Protein AF-A0A520ZUT9-F1 (afdb_monomer)

Sequence (96 aa):
MVATDKSSFQLVANGILKENPIFKLALSMCPAVGISTTVVNGLMLGTAVLFVQVFSSVTISLLKNFIHPRIRIPTYTLTIATWVTVIDLSLAAYFP

pLDDT: mean 74.16, std 13.44, range [39.44, 91.38]

Secondary structure (DSSP, 8-state):
-----S-HHHHHHHHHHTS-HHHHTTTT-HHHHHTTT-HHHHHHHHHHHHHHHHHHHHHHHHHGGG--TTSHHHHHHHHHHHHHHHHHHHHHHH--

Nearest PDB structures (foldseek):
  8gym-assembly1_T7  TM=4.521E-01  e=6.297E+00  Tetrahymena thermophila SB210
  6tdu-assembly1_I  TM=2.399E-01  e=9.616E+00  Euglena gracilis

Foldseek 3Di:
DDDDDDDVVVVCVCCVDPVDPCNVVVVPCVLVVVCPPDPVVSVVLVVQLVVLLVVLVVVCVVVVVPDDPVCNVVVSVVSSVVSSVVVVVVCVVVPD

Radius of gyration: 18.28 Å; Cα contacts (8 Å, |Δi|>4): 27; chains: 1; bounding box: 42×37×42 Å

Solvent-accessible surface area (backbone atoms only — not comparable to full-atom values): 5910 Å² total; per-residue (Å²): 142,85,89,79,95,56,67,73,66,57,53,51,50,44,47,51,68,75,65,30,65,68,68,74,62,55,83,74,51,67,71,65,70,75,31,74,88,39,73,67,57,36,52,50,51,51,52,50,51,53,57,48,50,54,54,42,53,56,53,48,65,71,54,58,85,79,65,59,88,90,50,53,71,64,52,55,56,49,53,51,47,56,54,52,50,54,49,54,55,52,46,58,73,77,56,125

Mean predicted aligned error: 11.25 Å

Structure (mmCIF, N/CA/C/O backbone):
data_AF-A0A520ZUT9-F1
#
_entry.id   AF-A0A520ZUT9-F1
#
loop_
_atom_site.group_PDB
_atom_site.id
_atom_site.type_symbol
_atom_site.label_atom_id
_atom_site.label_alt_id
_atom_site.label_comp_id
_atom_site.label_asym_id
_atom_site.label_entity_id
_atom_site.label_seq_id
_atom_site.pdbx_PDB_ins_code
_atom_site.Cartn_x
_atom_site.Cartn_y
_atom_site.Cartn_z
_atom_site.occupancy
_atom_site.B_iso_or_equiv
_atom_site.auth_seq_id
_atom_site.auth_comp_id
_atom_site.auth_asym_id
_atom_site.auth_atom_id
_atom_site.pdbx_PDB_model_num
ATOM 1 N N . MET A 1 1 ? -20.054 -5.063 21.884 1.00 41.53 1 MET A N 1
ATOM 2 C CA . MET A 1 1 ? -20.827 -4.301 22.885 1.00 41.53 1 MET A CA 1
ATOM 3 C C . MET A 1 1 ? -20.082 -3.009 23.183 1.00 41.53 1 MET A C 1
ATOM 5 O O . MET A 1 1 ? -19.107 -3.080 23.907 1.00 41.53 1 MET A O 1
ATOM 9 N N . VAL A 1 2 ? -20.514 -1.876 22.623 1.00 39.44 2 VAL A N 1
ATOM 10 C CA . VAL A 1 2 ? -20.374 -0.538 23.230 1.00 39.44 2 VAL A CA 1
ATOM 11 C C . VAL A 1 2 ? -21.575 0.269 22.744 1.00 39.44 2 VAL A C 1
ATOM 13 O O . VAL A 1 2 ? -21.701 0.537 21.553 1.00 39.44 2 VAL A O 1
ATOM 16 N N . ALA A 1 3 ? -22.474 0.598 23.667 1.00 58.09 3 ALA A N 1
ATOM 17 C CA . ALA A 1 3 ? -23.468 1.646 23.502 1.00 58.09 3 ALA A CA 1
ATOM 18 C C . ALA A 1 3 ? -22.949 2.893 24.237 1.00 58.09 3 ALA A C 1
ATOM 20 O O . ALA A 1 3 ? -22.578 2.811 25.408 1.00 58.09 3 ALA A O 1
ATOM 21 N N . THR A 1 4 ? -22.895 4.042 23.563 1.00 48.03 4 THR A N 1
ATOM 22 C CA . THR A 1 4 ? -22.810 5.364 24.202 1.00 48.03 4 THR A CA 1
ATOM 23 C C . THR A 1 4 ? -23.555 6.380 23.350 1.00 48.03 4 THR A C 1
ATOM 25 O O . THR A 1 4 ? -23.293 6.545 22.163 1.00 48.03 4 THR A O 1
ATOM 28 N N . ASP A 1 5 ? -24.486 7.051 24.015 1.00 53.25 5 ASP A N 1
ATOM 29 C CA . ASP A 1 5 ? -25.444 8.027 23.515 1.00 53.25 5 ASP A CA 1
ATOM 30 C C . ASP A 1 5 ? -24.954 9.463 23.798 1.00 53.25 5 ASP A C 1
ATOM 32 O O . ASP A 1 5 ? -25.438 10.170 24.674 1.00 53.25 5 ASP A O 1
ATOM 36 N N . LYS A 1 6 ? -23.931 9.925 23.075 1.00 51.34 6 LYS A N 1
ATOM 37 C CA . LYS A 1 6 ? -23.611 11.361 22.973 1.00 51.34 6 LYS A CA 1
ATOM 38 C C . LYS A 1 6 ? -23.272 11.666 21.528 1.00 51.34 6 LYS A C 1
ATOM 40 O O . LYS A 1 6 ? -22.290 11.112 21.050 1.00 51.34 6 LYS A O 1
ATOM 45 N N . SER A 1 7 ? -24.092 12.519 20.891 1.00 50.59 7 SER A N 1
ATOM 46 C CA . SER A 1 7 ? -23.999 13.034 19.509 1.00 50.59 7 SER A CA 1
ATOM 47 C C . SER A 1 7 ? -23.125 12.169 18.605 1.00 50.59 7 SER A C 1
ATOM 49 O 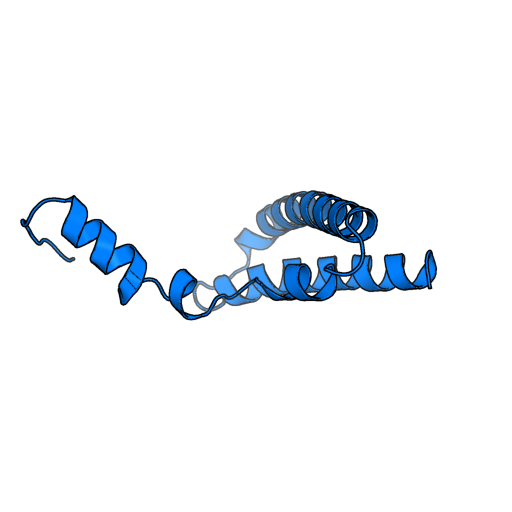O . SER A 1 7 ? -21.902 12.262 18.680 1.00 50.59 7 SER A O 1
ATOM 51 N N . SER A 1 8 ? -23.744 11.344 17.754 1.00 55.44 8 SER A N 1
ATOM 52 C CA . SER A 1 8 ? -23.130 10.299 16.911 1.00 55.44 8 SER A CA 1
ATOM 53 C C . SER A 1 8 ? -21.781 10.677 16.281 1.00 55.44 8 SER A C 1
ATOM 55 O O . SER A 1 8 ? -20.912 9.829 16.100 1.00 55.44 8 SER A O 1
ATOM 57 N N . PHE A 1 9 ? -21.566 11.965 16.021 1.00 59.03 9 PHE A N 1
ATOM 58 C CA . PHE A 1 9 ? -20.305 12.538 15.566 1.00 59.03 9 PHE A CA 1
ATOM 59 C C . PHE A 1 9 ? -19.104 12.335 16.513 1.00 59.03 9 PHE A C 1
ATOM 61 O O . PHE A 1 9 ? -18.009 12.053 16.042 1.00 59.03 9 PHE A O 1
ATOM 68 N N . GLN A 1 10 ? -19.273 12.437 17.835 1.00 56.97 10 GLN A N 1
ATOM 69 C CA . GLN A 1 10 ? -18.198 12.248 18.824 1.00 56.97 10 GLN A CA 1
ATOM 70 C C . GLN A 1 10 ? -17.823 10.771 19.013 1.00 56.97 10 GLN A C 1
ATOM 72 O O . GLN A 1 10 ? -16.650 10.470 19.240 1.00 56.97 10 GLN A O 1
ATOM 77 N N . LEU A 1 11 ? -18.774 9.839 18.876 1.00 62.03 11 LEU A N 1
ATOM 78 C CA . LEU A 1 11 ? -18.482 8.400 18.923 1.00 62.03 11 LEU A CA 1
ATOM 79 C C . LEU A 1 11 ? -17.744 7.928 17.671 1.00 62.03 11 LEU A C 1
ATOM 81 O O . LEU A 1 11 ? -16.779 7.174 17.768 1.00 62.03 11 LEU A O 1
ATOM 85 N N . VAL A 1 12 ? -18.159 8.424 16.504 1.00 63.56 12 VAL A N 1
ATOM 86 C CA . VAL A 1 12 ? -17.483 8.144 15.234 1.00 63.56 12 VAL A CA 1
ATOM 87 C C . VAL A 1 12 ? -16.098 8.797 15.211 1.00 63.56 12 VAL A C 1
ATOM 89 O O . VAL A 1 12 ? -15.132 8.140 14.835 1.00 63.56 12 VAL A O 1
ATOM 92 N N . ALA A 1 13 ? -15.956 10.039 15.692 1.00 61.78 13 ALA A N 1
ATOM 93 C CA . ALA A 1 13 ? -14.660 10.713 15.770 1.00 61.78 13 ALA A CA 1
ATOM 94 C C . ALA A 1 13 ? -13.681 10.000 16.720 1.00 61.78 13 ALA A C 1
ATOM 96 O O . ALA A 1 13 ? -12.525 9.789 16.356 1.00 61.78 13 ALA A O 1
ATOM 97 N N . ASN A 1 14 ? -14.123 9.570 17.908 1.00 59.97 14 ASN A N 1
ATOM 98 C CA . ASN A 1 14 ? -13.255 8.840 18.839 1.00 59.97 14 ASN A CA 1
ATOM 99 C C . ASN A 1 14 ? -12.962 7.399 18.372 1.00 59.97 14 ASN A C 1
ATOM 101 O O . ASN A 1 14 ? -11.822 6.9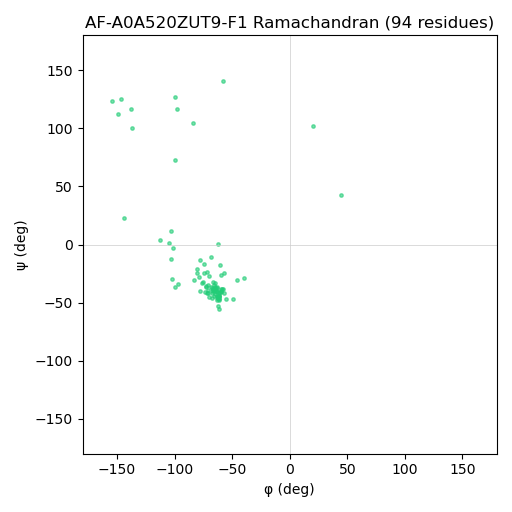49 18.503 1.00 59.97 14 ASN A O 1
ATOM 105 N N . GLY A 1 15 ? -13.927 6.713 17.751 1.00 58.81 15 GLY A N 1
ATOM 106 C CA . GLY A 1 15 ? -13.735 5.375 17.179 1.00 58.81 15 GLY A CA 1
ATOM 107 C C . GLY A 1 15 ? -12.789 5.355 15.970 1.00 58.81 15 GLY A C 1
ATOM 108 O O . GLY A 1 15 ? -11.963 4.454 15.845 1.00 58.81 15 GLY A O 1
ATOM 109 N N . ILE A 1 16 ? -12.842 6.378 15.108 1.00 63.12 16 ILE A N 1
ATOM 110 C CA . ILE A 1 16 ? -11.974 6.501 13.925 1.00 63.12 16 ILE A CA 1
ATOM 111 C C . ILE A 1 16 ? -10.563 6.984 14.290 1.00 63.12 16 ILE A C 1
ATOM 113 O O . ILE A 1 16 ? -9.598 6.479 13.723 1.00 63.12 16 ILE A O 1
ATOM 117 N N . LEU A 1 17 ? -10.412 7.935 15.220 1.00 57.19 17 LEU A N 1
ATOM 118 C CA . LEU A 1 17 ? -9.114 8.580 15.484 1.00 57.19 17 LEU A CA 1
ATOM 119 C C . LEU A 1 17 ? -8.344 7.979 16.672 1.00 57.19 17 LEU A C 1
ATOM 121 O O . LEU A 1 17 ? -7.112 7.951 16.648 1.00 57.19 17 LEU A O 1
ATOM 125 N N . LYS A 1 18 ? -9.022 7.503 17.727 1.00 55.56 18 LYS A N 1
ATOM 126 C CA . LYS A 1 18 ? -8.353 6.968 18.931 1.00 55.56 18 LYS A CA 1
ATOM 127 C C . LYS A 1 18 ? -8.285 5.444 18.968 1.00 55.56 18 LYS A C 1
ATOM 129 O O . LYS A 1 18 ? -7.260 4.929 19.429 1.00 55.56 18 LYS A O 1
ATOM 134 N N . GLU A 1 19 ? -9.319 4.759 18.482 1.00 60.03 19 GLU A N 1
ATOM 135 C CA . GLU A 1 19 ? -9.435 3.294 18.541 1.00 60.03 19 GLU A CA 1
ATOM 136 C C . GLU A 1 19 ? -9.130 2.570 17.231 1.00 60.03 19 GLU A C 1
ATOM 138 O O . GLU A 1 19 ? -8.939 1.360 17.272 1.00 60.03 19 GLU A O 1
ATOM 143 N N . ASN A 1 20 ? -9.031 3.256 16.086 1.00 59.62 20 ASN A N 1
ATOM 144 C CA . ASN A 1 20 ? -8.720 2.574 14.835 1.00 59.62 20 ASN A CA 1
ATOM 145 C C . ASN A 1 20 ? -7.196 2.392 14.669 1.00 59.62 20 ASN A C 1
ATOM 147 O O . ASN A 1 20 ? -6.498 3.354 14.319 1.00 59.62 20 ASN A O 1
ATOM 151 N N . PRO A 1 21 ? -6.648 1.175 14.866 1.00 58.94 21 PRO A N 1
ATOM 152 C CA . PRO A 1 21 ? -5.228 0.910 14.641 1.00 58.94 21 PRO A CA 1
ATOM 153 C C . PRO A 1 21 ? -4.790 1.260 13.208 1.00 58.94 21 PRO A C 1
ATOM 155 O O . PRO A 1 21 ? -3.638 1.618 12.988 1.00 58.94 21 PRO A O 1
ATOM 158 N N . ILE A 1 22 ? -5.708 1.262 12.238 1.00 56.38 22 ILE A N 1
ATOM 159 C CA . ILE A 1 22 ? -5.426 1.585 10.834 1.00 56.38 22 ILE A CA 1
ATOM 160 C C . ILE A 1 22 ? -4.972 3.049 10.661 1.00 56.38 22 ILE A C 1
ATOM 162 O O . ILE A 1 22 ? -4.062 3.312 9.876 1.00 56.38 22 ILE A O 1
ATOM 166 N N . PHE A 1 23 ? -5.541 3.991 11.428 1.00 52.25 23 PHE A N 1
ATOM 167 C CA . PHE A 1 23 ? -5.185 5.418 11.356 1.00 52.25 23 PHE A CA 1
ATOM 168 C C . PHE A 1 23 ? -3.937 5.775 12.169 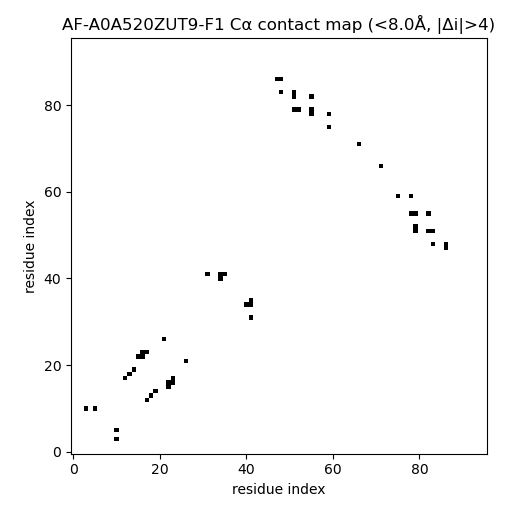1.00 52.25 23 PHE A C 1
ATOM 170 O O . PHE A 1 23 ? -3.199 6.675 11.779 1.00 52.25 23 PHE A O 1
ATOM 177 N N . LYS A 1 24 ? -3.667 5.067 13.275 1.00 59.38 24 LYS A N 1
ATOM 178 C CA . LYS A 1 24 ? -2.469 5.322 14.097 1.00 59.38 24 LYS A CA 1
ATOM 179 C C . LYS A 1 24 ? -1.181 4.782 13.488 1.00 59.38 24 LYS A C 1
ATOM 181 O O . LYS A 1 24 ? -0.127 5.362 13.716 1.00 59.38 24 LYS A O 1
ATOM 186 N N . LEU A 1 25 ? -1.254 3.662 12.773 1.00 62.59 25 LEU A N 1
ATOM 187 C CA . LEU A 1 25 ? -0.068 2.919 12.340 1.00 62.59 25 LEU A CA 1
ATOM 188 C C . LEU A 1 25 ? 0.310 3.164 10.870 1.00 62.59 25 LEU A C 1
ATOM 190 O O . LEU A 1 25 ? 1.319 2.625 10.429 1.00 62.59 25 LEU A O 1
ATOM 194 N N . ALA A 1 26 ? -0.477 3.947 10.114 1.00 66.81 26 ALA A N 1
ATOM 195 C CA . ALA A 1 26 ? -0.215 4.272 8.703 1.00 66.81 26 ALA A CA 1
ATOM 196 C C . ALA A 1 26 ? 0.220 3.043 7.866 1.00 66.81 26 ALA A C 1
ATOM 198 O O . ALA A 1 26 ? 1.147 3.111 7.059 1.00 66.81 26 ALA A O 1
ATOM 199 N N . LEU A 1 27 ? -0.452 1.901 8.080 1.00 63.19 27 LEU A N 1
ATOM 200 C CA . LEU A 1 27 ? 0.019 0.541 7.750 1.00 63.19 27 LEU A CA 1
ATOM 201 C C . LEU A 1 27 ? 0.267 0.240 6.259 1.00 63.19 27 LEU A C 1
ATOM 203 O O . LEU A 1 27 ? 0.642 -0.878 5.925 1.00 63.19 27 LEU A O 1
ATOM 207 N N . SER A 1 28 ? 0.067 1.191 5.347 1.00 64.50 28 SER A N 1
ATOM 208 C CA . SER A 1 28 ? 0.278 0.969 3.908 1.00 64.50 28 SER A CA 1
ATOM 209 C C . SER A 1 28 ? 0.851 2.170 3.153 1.00 64.50 28 SER A C 1
ATOM 211 O O . SER A 1 28 ? 0.721 2.248 1.937 1.00 64.50 28 SER A O 1
ATOM 213 N N . MET A 1 29 ? 1.530 3.102 3.832 1.00 73.25 29 MET A N 1
ATOM 214 C CA . MET A 1 29 ? 2.067 4.297 3.161 1.00 73.25 29 MET A CA 1
ATOM 215 C C . MET A 1 29 ? 3.367 4.050 2.367 1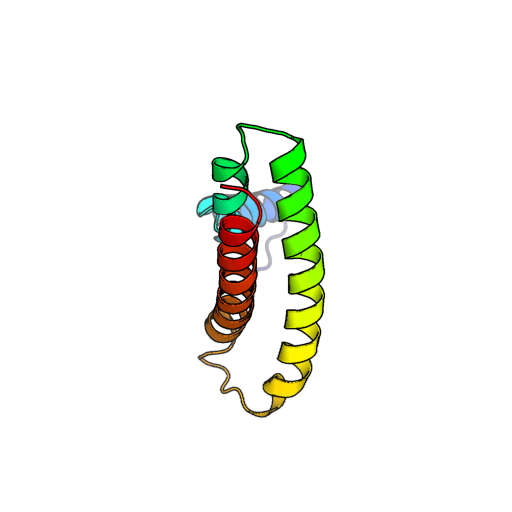.00 73.25 29 MET A C 1
ATOM 217 O O . MET A 1 29 ? 3.761 4.874 1.547 1.00 73.25 29 MET A O 1
ATOM 221 N N . CYS A 1 30 ? 4.018 2.902 2.578 1.00 77.00 30 CYS A N 1
ATOM 222 C CA . CYS A 1 30 ? 5.327 2.559 2.012 1.00 77.00 30 CYS A CA 1
ATOM 223 C C . CYS A 1 30 ? 5.475 2.783 0.486 1.00 77.00 30 CYS A C 1
ATOM 225 O O . CYS A 1 30 ? 6.441 3.437 0.090 1.00 77.00 30 CYS A O 1
ATOM 227 N N . PRO A 1 31 ? 4.530 2.361 -0.384 1.00 75.00 31 PRO A N 1
ATOM 228 C CA . PRO A 1 31 ? 4.680 2.568 -1.823 1.00 75.00 31 PRO A CA 1
ATOM 229 C C . PRO A 1 31 ? 4.541 4.039 -2.232 1.00 75.00 31 PRO A C 1
ATOM 231 O O . PRO A 1 31 ? 5.147 4.448 -3.213 1.00 75.00 31 PRO A O 1
ATOM 234 N N . ALA A 1 32 ? 3.800 4.857 -1.477 1.00 77.25 32 ALA A N 1
ATOM 235 C CA . ALA A 1 32 ? 3.621 6.277 -1.781 1.00 77.25 32 ALA A CA 1
ATOM 236 C C . ALA A 1 32 ? 4.887 7.098 -1.485 1.00 77.25 32 ALA A C 1
ATOM 238 O O . ALA A 1 32 ? 5.217 8.021 -2.227 1.00 77.25 32 ALA A O 1
ATOM 239 N N . VAL A 1 33 ? 5.627 6.737 -0.430 1.00 79.81 33 VAL A N 1
ATOM 240 C CA . VAL A 1 33 ? 6.880 7.422 -0.073 1.00 79.81 33 VAL A CA 1
ATOM 241 C C . VAL A 1 33 ? 7.969 7.154 -1.123 1.00 79.81 33 VAL A C 1
ATOM 243 O O . VAL A 1 33 ? 8.710 8.072 -1.467 1.00 79.81 33 VAL A O 1
ATOM 246 N N . GLY A 1 34 ? 8.022 5.947 -1.700 1.00 74.00 34 GLY A N 1
ATOM 247 C CA . GLY A 1 34 ? 9.033 5.563 -2.697 1.00 74.00 34 GLY A CA 1
ATOM 248 C C . GLY A 1 34 ? 8.886 6.205 -4.086 1.00 74.00 34 GLY A C 1
ATOM 249 O O . GLY A 1 34 ? 9.873 6.331 -4.802 1.00 74.00 34 GLY A O 1
ATOM 250 N N . ILE A 1 35 ? 7.686 6.654 -4.469 1.00 80.00 35 ILE A N 1
ATOM 251 C CA . ILE A 1 35 ? 7.378 7.127 -5.840 1.00 80.00 35 ILE A CA 1
ATOM 252 C C . ILE A 1 35 ? 7.306 8.655 -5.985 1.00 80.00 35 ILE A C 1
ATOM 254 O O . ILE A 1 35 ? 6.867 9.163 -7.016 1.00 80.00 35 ILE A O 1
ATOM 258 N N . SER A 1 36 ? 7.747 9.410 -4.976 1.00 80.44 36 SER A N 1
ATOM 259 C CA . SER A 1 36 ? 7.620 10.880 -4.947 1.00 80.44 36 SER A CA 1
ATOM 260 C C . SER A 1 36 ? 8.491 11.613 -5.981 1.00 80.44 36 SER A C 1
ATOM 262 O O . SER A 1 36 ? 8.328 12.813 -6.185 1.00 80.44 36 SER A O 1
ATOM 264 N N . THR A 1 37 ? 9.419 10.915 -6.639 1.00 83.56 37 THR A N 1
ATOM 265 C CA . THR A 1 37 ? 10.360 11.500 -7.605 1.00 83.56 37 THR A CA 1
ATOM 266 C C . THR A 1 37 ? 9.738 11.749 -8.974 1.00 83.56 37 THR A C 1
ATOM 268 O O . THR A 1 37 ? 10.189 12.631 -9.703 1.00 83.56 37 THR A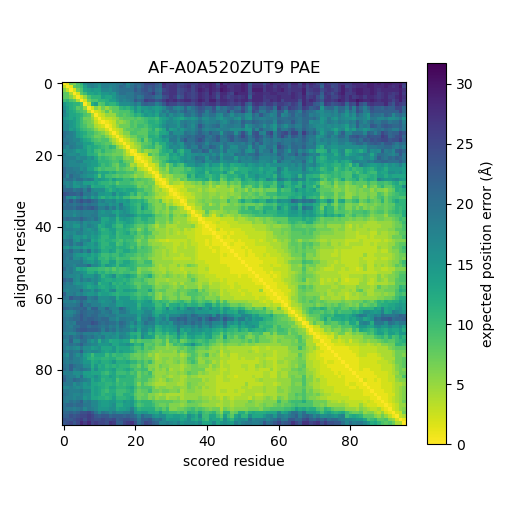 O 1
ATOM 271 N N . THR A 1 38 ? 8.722 10.979 -9.374 1.00 85.38 38 THR A N 1
ATOM 272 C CA . THR A 1 38 ? 8.138 11.085 -10.715 1.00 85.38 38 THR A CA 1
ATOM 273 C C . THR A 1 38 ? 6.686 10.621 -10.725 1.00 85.38 38 THR A C 1
ATOM 275 O O . THR A 1 38 ? 6.378 9.469 -10.421 1.00 85.38 38 THR A O 1
ATOM 278 N N . VAL A 1 39 ? 5.791 11.508 -11.173 1.00 84.06 39 VAL A N 1
ATOM 279 C CA . VAL A 1 39 ? 4.343 11.241 -11.280 1.00 84.06 39 VAL A CA 1
ATOM 280 C C . VAL A 1 39 ? 4.055 10.034 -12.176 1.00 84.06 39 VAL A C 1
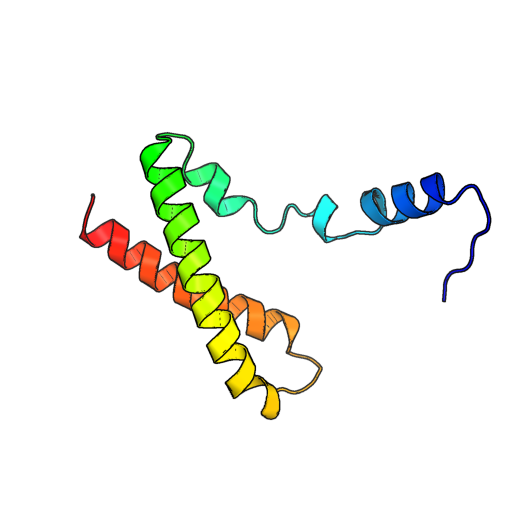ATOM 282 O O . VAL A 1 39 ? 3.186 9.226 -11.862 1.00 84.06 39 VAL A O 1
ATOM 285 N N . VAL A 1 40 ? 4.818 9.878 -13.261 1.00 83.94 40 VAL A N 1
ATOM 286 C CA . VAL A 1 40 ? 4.685 8.759 -14.206 1.00 83.94 40 VAL A CA 1
ATOM 287 C C . VAL A 1 40 ? 4.944 7.417 -13.518 1.00 83.94 40 VAL A C 1
ATOM 289 O O . VAL A 1 40 ? 4.145 6.500 -13.679 1.00 83.94 40 VAL A O 1
ATOM 292 N N . ASN A 1 41 ? 5.990 7.317 -12.690 1.00 82.75 41 ASN A N 1
ATOM 293 C CA . ASN A 1 41 ? 6.319 6.082 -11.972 1.00 82.75 41 ASN A CA 1
ATOM 294 C C . ASN A 1 41 ? 5.251 5.729 -10.931 1.00 82.75 41 ASN A C 1
ATOM 296 O O . ASN A 1 41 ? 4.880 4.567 -10.781 1.00 82.75 41 ASN A O 1
ATOM 300 N N . GLY A 1 42 ? 4.706 6.744 -10.256 1.00 86.50 42 GLY A N 1
ATOM 301 C CA . GLY A 1 42 ? 3.632 6.553 -9.289 1.00 86.50 42 GLY A CA 1
ATOM 302 C C . GLY A 1 42 ? 2.321 6.071 -9.907 1.00 86.50 42 GLY A C 1
ATOM 303 O O . GLY A 1 42 ? 1.663 5.187 -9.359 1.00 86.50 42 GLY A O 1
ATOM 304 N N . LEU A 1 43 ? 1.967 6.598 -11.081 1.00 87.44 43 LEU A N 1
ATOM 305 C CA . LEU A 1 43 ? 0.809 6.142 -11.853 1.00 87.44 43 LEU A CA 1
ATOM 306 C C . LEU A 1 43 ? 0.992 4.702 -12.355 1.00 87.44 43 LEU A C 1
ATOM 308 O O .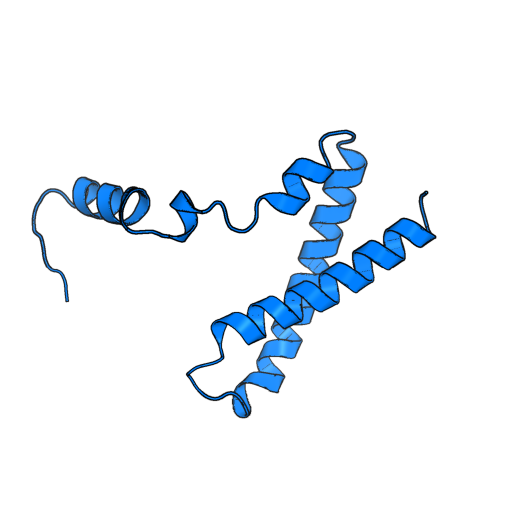 LEU A 1 43 ? 0.050 3.910 -12.300 1.00 87.44 43 LEU A O 1
ATOM 312 N N . MET A 1 44 ? 2.207 4.355 -12.788 1.00 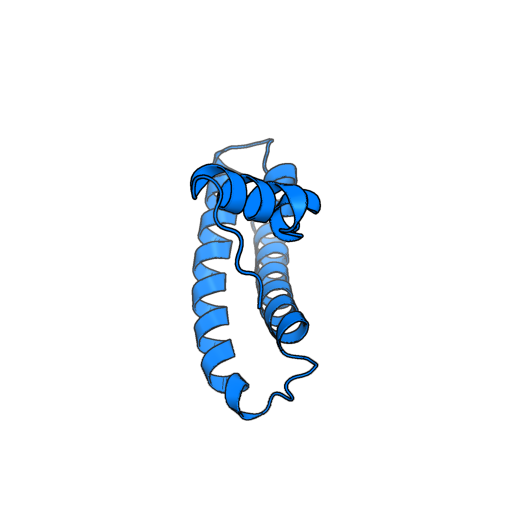85.19 44 MET A N 1
ATOM 313 C CA . MET A 1 44 ? 2.578 3.011 -13.246 1.00 85.19 44 MET A CA 1
ATOM 314 C C . MET A 1 44 ? 2.440 1.988 -12.112 1.00 85.19 44 MET A C 1
ATOM 316 O O . MET A 1 44 ? 1.691 1.019 -12.240 1.00 85.19 44 MET A O 1
ATOM 320 N N . LEU A 1 45 ? 3.066 2.256 -10.961 1.00 87.38 45 LEU A N 1
ATOM 321 C CA . LEU A 1 45 ? 3.006 1.383 -9.788 1.00 87.38 45 LEU A CA 1
ATOM 322 C C . LEU A 1 45 ? 1.593 1.277 -9.210 1.00 87.38 45 LEU A C 1
ATOM 324 O O . LEU A 1 45 ? 1.142 0.175 -8.911 1.00 87.38 45 LEU A O 1
ATOM 328 N N . GLY A 1 46 ? 0.854 2.383 -9.101 1.00 87.31 46 GLY A N 1
ATOM 329 C CA . GLY A 1 46 ? -0.526 2.360 -8.607 1.00 87.31 46 GLY A CA 1
ATOM 330 C C . GLY A 1 46 ? -1.456 1.527 -9.493 1.00 87.31 46 GLY A C 1
ATOM 331 O O . GLY A 1 46 ? -2.223 0.705 -8.991 1.00 87.31 46 GLY A O 1
ATOM 332 N N . THR A 1 47 ? -1.347 1.680 -10.815 1.00 87.69 47 THR A N 1
ATOM 333 C CA . THR A 1 47 ? -2.142 0.900 -11.779 1.00 87.69 47 THR A CA 1
ATOM 334 C C . THR A 1 47 ? -1.748 -0.577 -11.759 1.00 87.69 47 THR A C 1
ATOM 336 O O . THR A 1 47 ? -2.619 -1.449 -11.779 1.00 87.69 47 THR A O 1
ATOM 339 N N . ALA A 1 48 ? -0.450 -0.870 -11.647 1.00 87.56 48 ALA A N 1
ATOM 340 C CA . ALA A 1 48 ? 0.046 -2.234 -11.543 1.00 87.56 48 ALA A CA 1
ATOM 341 C C . ALA A 1 48 ? -0.458 -2.928 -10.267 1.00 87.56 48 ALA A C 1
ATOM 343 O O . ALA A 1 48 ? -1.014 -4.024 -10.341 1.00 87.56 48 ALA A O 1
ATOM 344 N N . VAL A 1 49 ? -0.354 -2.274 -9.105 1.00 87.00 49 VAL A N 1
ATOM 345 C CA . VAL A 1 49 ? -0.824 -2.819 -7.822 1.00 87.00 49 VAL A CA 1
ATOM 346 C C . VAL A 1 49 ? -2.343 -2.997 -7.813 1.00 87.00 49 VAL A C 1
ATOM 348 O O . VAL A 1 49 ? -2.821 -4.006 -7.303 1.00 87.00 49 VAL A O 1
ATOM 351 N N . LEU A 1 50 ? -3.116 -2.087 -8.418 1.00 89.94 50 LEU A N 1
ATOM 352 C CA . LEU A 1 50 ? -4.568 -2.253 -8.551 1.00 89.94 50 LEU A CA 1
ATOM 353 C C . LEU A 1 50 ? -4.935 -3.500 -9.360 1.00 89.94 50 LEU A C 1
ATOM 355 O O . LEU A 1 50 ? -5.784 -4.282 -8.932 1.00 89.94 50 LEU A O 1
ATOM 359 N N . PHE A 1 51 ? -4.279 -3.719 -10.500 1.00 89.50 51 PHE A N 1
ATOM 360 C CA . PHE A 1 51 ? -4.521 -4.899 -11.332 1.00 89.50 51 PHE A CA 1
ATOM 361 C C . PHE A 1 51 ? -4.201 -6.199 -10.578 1.00 89.50 51 PHE A C 1
ATOM 363 O O . PHE A 1 51 ? -4.968 -7.164 -10.576 1.00 89.50 51 PHE A O 1
ATOM 370 N N . VAL A 1 52 ? -3.095 -6.185 -9.846 1.00 89.06 52 VAL A N 1
ATOM 371 C CA . VAL A 1 52 ? -2.632 -7.284 -9.000 1.00 89.06 52 VAL A CA 1
ATOM 372 C C . VAL A 1 52 ? -3.548 -7.559 -7.816 1.00 89.06 52 VAL A C 1
ATOM 374 O O . VAL A 1 52 ? -3.814 -8.717 -7.495 1.00 89.06 52 VAL A O 1
ATOM 377 N N . GLN A 1 53 ? -4.077 -6.514 -7.190 1.00 89.56 53 GLN A N 1
ATOM 378 C CA . GLN A 1 53 ? -5.003 -6.627 -6.072 1.00 89.56 53 GLN A CA 1
ATOM 379 C C . GLN A 1 53 ? -6.277 -7.370 -6.483 1.00 89.56 53 GLN A C 1
ATOM 381 O O . GLN A 1 53 ? -6.782 -8.212 -5.732 1.00 89.56 53 GLN A O 1
ATOM 386 N N . VAL A 1 54 ? -6.784 -7.090 -7.686 1.00 91.38 54 VAL A N 1
ATOM 387 C CA . VAL A 1 54 ? -7.944 -7.788 -8.254 1.00 91.38 54 VAL A CA 1
ATOM 388 C C . VAL A 1 54 ? -7.614 -9.266 -8.463 1.00 91.38 54 VAL A C 1
ATOM 390 O O . VAL A 1 54 ? -8.372 -10.131 -8.023 1.00 91.38 54 VAL A O 1
ATOM 393 N N . PHE A 1 55 ? -6.449 -9.568 -9.039 1.00 88.38 55 PHE A N 1
ATOM 394 C CA . PHE A 1 55 ? -6.004 -10.943 -9.283 1.00 88.38 55 PHE A CA 1
ATOM 395 C C . PHE A 1 55 ? -5.800 -11.745 -7.982 1.00 88.38 55 PHE A C 1
ATOM 397 O O . PHE A 1 55 ? -6.215 -12.903 -7.859 1.00 88.38 55 PHE A O 1
ATOM 404 N N . SER A 1 56 ? -5.236 -11.098 -6.963 1.00 89.19 56 SER A N 1
ATOM 405 C CA . SER A 1 56 ? -5.057 -11.667 -5.626 1.00 89.19 56 SER A CA 1
ATOM 406 C C . SER A 1 56 ? -6.399 -11.935 -4.941 1.00 89.19 56 SER A C 1
ATOM 408 O O . SER A 1 56 ? -6.582 -12.985 -4.328 1.00 89.19 56 SER A O 1
ATOM 410 N N . SER A 1 57 ? -7.388 -11.055 -5.120 1.00 87.75 57 SER A N 1
ATOM 411 C CA . SER A 1 57 ? -8.734 -11.232 -4.553 1.00 87.75 57 SER A CA 1
ATOM 412 C C . SER A 1 57 ? -9.473 -12.437 -5.156 1.00 87.75 57 SER A C 1
ATOM 414 O O . SER A 1 57 ? -10.180 -13.148 -4.438 1.00 87.75 57 SER A O 1
ATOM 416 N N . VAL A 1 58 ? -9.260 -12.728 -6.446 1.00 88.44 58 VAL A N 1
ATOM 417 C CA . VAL A 1 58 ? -9.767 -13.950 -7.103 1.00 88.44 58 VAL A CA 1
ATOM 418 C C . VAL A 1 58 ? -9.097 -15.196 -6.519 1.00 88.44 58 VAL A C 1
ATOM 420 O O . VAL A 1 58 ? -9.772 -16.163 -6.164 1.00 88.44 58 VAL A O 1
ATOM 423 N N . THR A 1 59 ? -7.778 -15.144 -6.338 1.00 85.00 59 THR A N 1
ATOM 424 C CA . THR A 1 59 ? -6.986 -16.235 -5.747 1.00 85.00 59 THR A CA 1
ATOM 425 C C . THR A 1 59 ? -7.395 -16.514 -4.294 1.00 85.00 59 THR A C 1
ATOM 427 O O . THR A 1 59 ? -7.576 -17.666 -3.899 1.00 85.00 59 THR A O 1
ATOM 430 N N . ILE A 1 60 ? -7.645 -15.465 -3.503 1.00 85.44 60 ILE A N 1
ATOM 431 C CA . ILE A 1 60 ? -8.122 -15.562 -2.115 1.00 85.44 60 ILE A CA 1
ATOM 432 C C . ILE A 1 60 ? -9.459 -16.301 -2.016 1.00 85.44 60 ILE A C 1
ATOM 434 O O . ILE A 1 60 ? -9.675 -17.069 -1.075 1.00 85.44 60 ILE A O 1
ATOM 438 N N . SER A 1 61 ? -10.353 -16.082 -2.983 1.00 82.88 61 SER A N 1
ATOM 439 C CA . SER A 1 61 ? -11.680 -16.698 -3.003 1.00 82.88 61 SER A CA 1
ATOM 440 C C . SER A 1 61 ? -11.592 -18.225 -3.112 1.00 82.88 61 SER A C 1
ATOM 442 O O . SER A 1 61 ? -12.341 -18.937 -2.444 1.00 82.88 61 SER A O 1
ATOM 444 N N . LEU A 1 62 ? -10.612 -18.728 -3.873 1.00 78.50 62 LEU A N 1
ATOM 445 C CA . LEU A 1 62 ? -10.323 -20.157 -4.025 1.00 78.50 62 LEU A CA 1
ATOM 446 C C . LEU A 1 62 ? -9.662 -20.761 -2.777 1.00 78.50 62 LEU A C 1
ATOM 448 O O . LEU A 1 62 ? -10.029 -21.858 -2.360 1.00 78.50 62 LEU A O 1
ATOM 452 N N . LEU A 1 63 ? -8.729 -20.045 -2.138 1.00 75.81 63 LEU A N 1
ATOM 453 C CA . LEU A 1 63 ? -8.044 -20.544 -0.939 1.00 75.81 63 LEU A CA 1
ATOM 454 C C . LEU A 1 63 ? -8.916 -20.522 0.325 1.00 75.81 63 LEU A C 1
ATOM 456 O O . LEU A 1 63 ? -8.678 -21.320 1.231 1.00 75.81 63 LEU A O 1
ATOM 460 N N . LYS A 1 64 ? -9.943 -19.663 0.393 1.00 68.12 64 LYS A N 1
ATOM 461 C CA . LYS A 1 64 ? -10.799 -19.427 1.575 1.00 68.12 64 LYS A CA 1
ATOM 462 C C . LYS A 1 64 ? -11.277 -20.699 2.294 1.00 68.12 64 LYS A C 1
ATOM 464 O O . LYS A 1 64 ? -11.477 -20.658 3.508 1.00 68.12 64 LYS A O 1
ATOM 469 N N . ASN A 1 65 ? -11.465 -21.809 1.579 1.00 65.69 65 ASN A N 1
ATOM 470 C CA . ASN A 1 65 ? -12.059 -23.024 2.136 1.00 65.69 65 ASN A CA 1
ATOM 471 C C . ASN A 1 65 ? -11.127 -23.818 3.077 1.00 65.69 65 ASN A C 1
ATOM 473 O O . ASN A 1 65 ? -11.607 -24.625 3.865 1.00 65.69 65 ASN A O 1
ATOM 477 N N . PHE A 1 66 ? -9.811 -23.572 3.046 1.00 67.44 66 PHE A N 1
ATOM 478 C CA . PHE A 1 66 ? -8.823 -24.338 3.827 1.00 67.44 66 PHE A CA 1
ATOM 479 C C . PHE A 1 66 ? -8.270 -23.589 5.064 1.00 67.44 66 PHE A C 1
ATOM 481 O O . PHE A 1 66 ? -7.415 -24.113 5.778 1.00 67.44 66 PHE A O 1
ATOM 488 N N . ILE A 1 67 ? -8.733 -22.359 5.348 1.00 67.12 67 ILE A N 1
ATOM 489 C CA . ILE A 1 67 ? -8.080 -21.446 6.308 1.00 67.12 67 ILE A CA 1
ATOM 490 C C . ILE A 1 67 ? -8.721 -21.449 7.720 1.00 67.12 67 ILE A C 1
ATOM 492 O O . ILE A 1 67 ? -9.844 -20.978 7.959 1.00 67.12 67 ILE A O 1
ATOM 496 N N . HIS A 1 68 ? -7.926 -21.881 8.709 1.00 57.81 68 HIS A N 1
ATOM 497 C CA . HIS A 1 68 ? -8.214 -21.762 10.146 1.00 57.81 68 HIS A CA 1
ATOM 498 C C . HIS A 1 68 ? -8.421 -20.286 10.573 1.00 57.81 68 HIS A C 1
ATOM 500 O O . HIS A 1 68 ? -7.685 -19.403 10.129 1.00 57.81 68 HIS A O 1
ATOM 506 N N . PRO A 1 69 ? -9.382 -19.973 11.468 1.00 68.75 69 PRO A N 1
ATOM 507 C CA . PRO A 1 69 ? -9.757 -18.599 11.845 1.00 68.75 69 PRO A CA 1
ATOM 508 C C . PRO A 1 69 ? -8.646 -17.752 12.471 1.00 68.75 69 PRO A C 1
ATOM 510 O O . PRO A 1 69 ? -8.742 -16.530 12.466 1.00 68.75 69 PRO A O 1
ATOM 513 N N . ARG A 1 70 ? -7.569 -18.373 12.956 1.00 73.06 70 ARG A N 1
ATOM 514 C CA . ARG A 1 70 ? -6.465 -17.673 13.624 1.00 73.06 70 ARG A CA 1
ATOM 515 C C . ARG A 1 70 ? -5.466 -17.012 12.660 1.00 73.06 70 ARG A C 1
ATOM 517 O O . ARG A 1 70 ? -4.776 -16.090 13.067 1.00 73.06 70 ARG A O 1
ATOM 524 N N . ILE A 1 71 ? -5.401 -17.450 11.398 1.00 78.50 71 ILE A N 1
ATOM 525 C CA . ILE A 1 71 ? -4.361 -17.028 10.432 1.00 78.50 71 ILE A CA 1
ATOM 526 C C . ILE A 1 71 ? -4.888 -16.176 9.269 1.00 78.50 71 ILE A C 1
ATOM 528 O O . ILE A 1 71 ? -4.127 -15.798 8.389 1.00 78.50 71 ILE A O 1
ATOM 532 N N . ARG A 1 72 ? -6.180 -15.827 9.257 1.00 76.25 72 ARG A N 1
ATOM 533 C CA . ARG A 1 72 ? -6.819 -15.222 8.072 1.00 76.25 72 ARG A CA 1
ATOM 534 C C . ARG A 1 72 ? -6.190 -13.883 7.677 1.00 76.25 72 ARG A C 1
ATOM 536 O O . ARG A 1 72 ? -5.870 -13.686 6.515 1.00 76.25 72 ARG A O 1
ATOM 543 N N . ILE A 1 73 ? -5.972 -12.997 8.653 1.00 82.00 73 ILE A N 1
ATOM 544 C CA . ILE A 1 73 ? -5.418 -11.652 8.428 1.00 82.00 73 ILE A CA 1
ATOM 545 C C . ILE A 1 73 ? -4.003 -11.710 7.811 1.00 82.00 73 ILE A C 1
ATOM 547 O O . ILE A 1 73 ? -3.823 -11.146 6.734 1.00 82.00 73 ILE A O 1
ATOM 551 N N . PRO A 1 74 ? -3.010 -12.407 8.406 1.00 84.56 74 PRO A N 1
ATOM 552 C CA . PRO A 1 74 ? -1.670 -12.482 7.821 1.00 84.56 74 PRO A CA 1
ATOM 553 C C . PRO A 1 74 ? -1.622 -13.255 6.497 1.00 84.56 74 PRO A C 1
ATOM 555 O O . PRO A 1 74 ? -0.842 -12.882 5.626 1.00 84.56 74 PRO A O 1
ATOM 558 N N . THR A 1 75 ? -2.461 -14.277 6.289 1.00 84.56 75 THR A N 1
ATOM 559 C CA . THR A 1 75 ? -2.511 -14.991 5.002 1.00 84.56 75 THR A CA 1
ATOM 560 C C . THR A 1 75 ? -2.915 -14.064 3.860 1.00 84.56 75 THR A C 1
ATOM 562 O O . THR A 1 75 ? -2.258 -14.074 2.822 1.00 84.56 75 THR A O 1
ATOM 565 N N . TYR A 1 76 ? -3.933 -13.221 4.058 1.00 82.81 76 TYR A N 1
ATOM 566 C CA . TYR A 1 76 ? -4.346 -12.263 3.034 1.00 82.81 76 TYR A CA 1
ATOM 567 C C . TYR A 1 76 ? -3.231 -11.267 2.716 1.00 82.81 76 TYR A C 1
ATOM 569 O O . TYR A 1 76 ? -2.914 -11.083 1.545 1.00 82.81 76 TYR A O 1
ATOM 577 N N . THR A 1 77 ? -2.572 -10.708 3.736 1.00 86.06 77 THR A N 1
ATOM 578 C CA . THR A 1 77 ? -1.460 -9.762 3.555 1.00 86.06 77 THR A CA 1
ATOM 579 C C . THR A 1 77 ? -0.234 -10.387 2.878 1.00 86.06 77 THR A C 1
ATOM 581 O O . THR A 1 77 ? 0.450 -9.719 2.107 1.00 86.06 77 THR A O 1
ATOM 584 N N . LEU A 1 78 ? 0.042 -11.674 3.103 1.00 87.06 78 LEU A N 1
ATOM 585 C CA . LEU A 1 78 ? 1.142 -12.369 2.429 1.00 87.06 78 LEU A CA 1
ATOM 586 C C . LEU A 1 78 ? 0.847 -12.616 0.947 1.00 87.06 78 LEU A C 1
ATOM 588 O O . LEU A 1 78 ? 1.734 -12.428 0.120 1.00 87.06 78 LEU A O 1
ATOM 592 N N . THR A 1 79 ? -0.388 -12.971 0.581 1.00 88.25 79 THR A N 1
ATOM 593 C CA . THR A 1 79 ? -0.738 -13.169 -0.835 1.00 88.25 79 THR A CA 1
ATOM 594 C C . THR A 1 79 ? -0.567 -11.879 -1.635 1.00 88.25 79 THR A C 1
ATOM 596 O O . THR A 1 79 ? 0.062 -11.893 -2.691 1.00 88.25 79 THR A O 1
ATOM 599 N N . ILE A 1 80 ? -1.042 -10.743 -1.115 1.00 87.38 80 ILE A N 1
ATOM 600 C CA . ILE A 1 80 ? -0.798 -9.441 -1.758 1.00 87.38 80 ILE A CA 1
ATOM 601 C C . ILE A 1 80 ? 0.684 -9.046 -1.762 1.00 87.38 80 ILE A C 1
ATOM 603 O O . ILE A 1 80 ? 1.155 -8.559 -2.787 1.00 87.38 80 ILE A O 1
ATOM 607 N N . ALA A 1 81 ? 1.442 -9.316 -0.693 1.00 87.56 81 ALA A N 1
ATOM 608 C CA . ALA A 1 81 ? 2.878 -9.027 -0.657 1.00 87.56 81 ALA A CA 1
ATOM 609 C C . ALA A 1 81 ? 3.654 -9.801 -1.733 1.00 87.56 81 ALA A C 1
ATOM 611 O O . ALA A 1 81 ? 4.422 -9.201 -2.477 1.00 87.56 81 ALA A O 1
ATOM 612 N N . THR A 1 82 ? 3.408 -11.108 -1.868 1.00 88.88 82 THR A N 1
ATOM 613 C CA . THR A 1 82 ? 4.096 -11.933 -2.876 1.00 88.88 82 THR A CA 1
ATOM 614 C C . THR A 1 82 ? 3.843 -11.446 -4.292 1.00 88.88 82 THR A C 1
ATOM 616 O O . THR A 1 82 ? 4.769 -11.390 -5.097 1.00 88.88 82 THR A O 1
ATOM 619 N N . TRP A 1 83 ? 2.606 -11.049 -4.594 1.00 88.81 83 TRP A N 1
ATOM 620 C CA . TRP A 1 83 ? 2.283 -10.579 -5.927 1.00 88.81 83 TRP A CA 1
ATOM 621 C C . TRP A 1 83 ? 2.918 -9.216 -6.205 1.00 88.81 83 TRP A C 1
ATOM 623 O O . TRP A 1 83 ? 3.493 -9.041 -7.273 1.00 88.81 83 TRP A O 1
ATOM 633 N N . VAL A 1 84 ? 2.904 -8.293 -5.234 1.00 84.50 84 VAL A N 1
ATOM 634 C CA . VAL A 1 84 ? 3.621 -7.009 -5.325 1.00 84.50 84 VAL A CA 1
ATOM 635 C C . VAL A 1 84 ? 5.118 -7.218 -5.574 1.00 84.50 84 VAL A C 1
ATOM 637 O O . VAL A 1 84 ? 5.670 -6.558 -6.447 1.00 84.50 84 VAL A O 1
ATOM 640 N N . THR A 1 85 ? 5.760 -8.185 -4.908 1.00 87.94 85 THR A N 1
ATOM 641 C CA . THR A 1 85 ? 7.180 -8.512 -5.135 1.00 87.94 85 THR A CA 1
ATOM 642 C C . THR A 1 85 ? 7.468 -8.945 -6.575 1.00 87.94 85 THR A C 1
ATOM 644 O O . THR A 1 85 ? 8.498 -8.568 -7.129 1.00 87.94 85 THR A O 1
ATOM 647 N N . VAL A 1 86 ? 6.566 -9.705 -7.208 1.00 87.81 86 VAL A N 1
ATOM 648 C CA . VAL A 1 86 ? 6.720 -10.102 -8.619 1.00 87.81 86 VAL A CA 1
ATOM 649 C C . VAL A 1 86 ? 6.689 -8.880 -9.536 1.00 87.81 86 VAL A C 1
ATOM 651 O O . VAL A 1 86 ? 7.484 -8.805 -10.473 1.00 87.81 86 VAL A O 1
ATOM 654 N N . ILE A 1 87 ? 5.815 -7.906 -9.257 1.00 85.31 87 ILE A N 1
ATOM 655 C CA . ILE A 1 87 ? 5.765 -6.671 -10.048 1.00 85.31 87 ILE A CA 1
ATOM 656 C C . ILE A 1 87 ? 7.038 -5.849 -9.841 1.00 85.31 87 ILE A C 1
ATOM 658 O O . ILE A 1 87 ? 7.626 -5.412 -10.822 1.00 85.31 87 ILE A O 1
ATOM 662 N N . ASP A 1 88 ? 7.489 -5.682 -8.596 1.00 83.75 88 ASP A N 1
ATOM 663 C CA . ASP A 1 88 ? 8.699 -4.919 -8.257 1.00 83.75 88 ASP A CA 1
ATOM 664 C C . ASP A 1 88 ? 9.924 -5.448 -9.021 1.00 83.75 88 ASP A C 1
ATOM 666 O O . ASP A 1 88 ? 10.630 -4.696 -9.694 1.00 83.75 88 ASP A O 1
ATOM 670 N N . LEU A 1 89 ? 10.103 -6.775 -9.025 1.00 85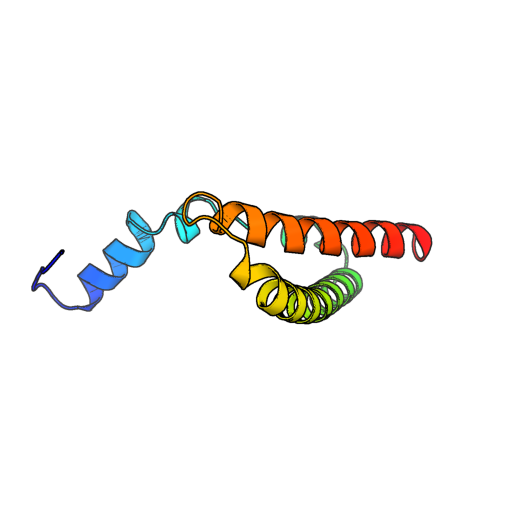.75 89 LEU A N 1
ATOM 671 C CA . LEU A 1 89 ? 11.152 -7.450 -9.794 1.00 85.75 89 LEU A CA 1
ATOM 672 C C . LEU A 1 89 ? 10.980 -7.264 -11.308 1.00 85.75 89 LEU A C 1
ATOM 674 O O . LEU A 1 89 ? 11.967 -7.118 -12.027 1.00 85.75 89 LEU A O 1
ATOM 678 N N . SER A 1 90 ? 9.740 -7.259 -11.805 1.00 81.94 90 SER A N 1
ATOM 679 C CA . SER A 1 90 ? 9.462 -7.054 -13.230 1.00 81.94 90 SER A CA 1
ATOM 680 C C . SER A 1 90 ? 9.711 -5.614 -13.694 1.00 81.94 90 SER A C 1
ATOM 682 O O . SER A 1 90 ? 10.196 -5.420 -14.807 1.00 81.94 90 SER A O 1
ATOM 684 N N . LEU A 1 91 ? 9.443 -4.610 -12.848 1.00 78.00 91 LEU A N 1
ATOM 685 C CA . LEU A 1 91 ? 9.735 -3.207 -13.149 1.00 78.00 91 LEU A CA 1
ATOM 686 C C . LEU A 1 91 ? 11.243 -2.952 -13.139 1.00 78.00 91 LEU A C 1
ATOM 688 O O . LEU A 1 91 ? 11.748 -2.354 -14.087 1.00 78.00 91 LEU A O 1
ATOM 692 N N . ALA A 1 92 ? 11.960 -3.472 -12.137 1.00 75.88 92 ALA A N 1
ATOM 693 C CA . ALA A 1 92 ? 13.418 -3.367 -12.051 1.00 75.88 92 ALA A CA 1
ATOM 694 C C . ALA A 1 92 ? 14.140 -4.004 -13.254 1.00 75.88 92 ALA A C 1
ATOM 696 O O . ALA A 1 92 ? 15.251 -3.608 -13.597 1.00 75.88 92 ALA A O 1
ATOM 697 N N . ALA A 1 93 ? 13.512 -4.983 -13.912 1.00 75.00 93 ALA A N 1
ATOM 698 C CA . ALA A 1 93 ? 14.045 -5.607 -15.119 1.00 75.00 93 ALA A CA 1
ATOM 699 C C . ALA A 1 93 ? 13.797 -4.795 -16.409 1.00 75.00 93 ALA A C 1
ATOM 701 O O . ALA A 1 93 ? 14.543 -4.968 -17.371 1.00 75.00 93 ALA A O 1
ATOM 702 N N . TYR A 1 94 ? 12.769 -3.937 -16.457 1.00 65.81 94 TYR A N 1
ATOM 703 C CA . TYR A 1 94 ? 12.373 -3.201 -17.671 1.00 65.81 94 TYR A CA 1
ATOM 704 C C . TYR A 1 94 ? 12.819 -1.732 -17.691 1.00 65.81 94 TYR A C 1
ATOM 706 O O . TYR A 1 94 ? 13.064 -1.191 -18.769 1.00 65.81 94 TYR A O 1
ATOM 714 N N . PHE A 1 95 ? 12.933 -1.091 -16.529 1.00 60.19 95 PHE A N 1
ATOM 715 C CA . PHE A 1 95 ? 13.394 0.290 -16.377 1.00 60.19 95 PHE A CA 1
ATOM 716 C C . PHE A 1 95 ? 14.372 0.352 -15.187 1.00 60.19 95 PHE A C 1
ATOM 718 O O . PHE A 1 95 ? 13.898 0.332 -14.050 1.00 60.19 95 PHE A O 1
ATOM 725 N N . PRO A 1 96 ? 15.704 0.369 -15.411 1.00 54.41 96 PRO A N 1
ATOM 726 C CA . PRO A 1 96 ? 16.670 0.660 -14.350 1.00 54.41 96 PRO A CA 1
ATOM 727 C C . PRO A 1 96 ? 16.615 2.129 -13.908 1.00 54.41 96 PRO A C 1
ATOM 729 O O . PRO A 1 96 ? 16.393 3.007 -14.777 1.00 54.41 96 PRO A O 1
#